Protein AF-A0A959YWY7-F1 (afdb_monomer_lite)

pLDDT: mean 93.97, std 5.39, range [67.06, 98.38]

Radius of gyration: 13.82 Å; chains: 1; bounding box: 28×29×38 Å

Foldseek 3Di:
DDDPVVVVVLVVQQVVLVVVCVVVVQFPDKDADPDPDPGGIDTDGDDDDPVVVVVSQCVRSCVVVVNDDDDDDDDDDDPPDDDD

Secondary structure (DSSP, 8-state):
---HHHHHHHHHHHHHHHHHHHHTTSEEEEEE-SSSSS--EEEEE--S-HHHHHHHHHHSHHHHTTS---------PPTT----

Structure (mmCIF, N/CA/C/O backbone):
data_AF-A0A959YWY7-F1
#
_entry.id   AF-A0A959YWY7-F1
#
loop_
_atom_site.group_PDB
_atom_site.id
_atom_site.type_symbol
_atom_site.label_atom_id
_atom_site.label_alt_id
_atom_site.label_comp_id
_atom_site.label_asym_id
_atom_site.label_entity_id
_atom_site.label_seq_id
_atom_site.pdbx_PDB_ins_code
_atom_site.Cartn_x
_atom_site.Cartn_y
_atom_site.Cartn_z
_atom_site.occupancy
_atom_site.B_iso_or_equiv
_atom_site.auth_seq_id
_atom_site.auth_comp_id
_atom_site.auth_asym_id
_atom_site.auth_atom_id
_atom_site.pdbx_PDB_model_num
ATOM 1 N N . ARG A 1 1 ? -16.636 8.564 15.250 1.00 67.06 1 ARG A N 1
ATOM 2 C CA . ARG A 1 1 ? -15.578 9.503 14.795 1.00 67.06 1 ARG A CA 1
ATOM 3 C C . ARG A 1 1 ? -14.401 9.287 15.736 1.00 67.06 1 ARG A C 1
ATOM 5 O O . ARG A 1 1 ? -14.661 9.263 16.928 1.00 67.06 1 ARG A O 1
ATOM 12 N N . LEU A 1 2 ? -13.199 8.989 15.233 1.00 77.75 2 LEU A N 1
ATOM 13 C CA . LEU A 1 2 ? -12.014 8.869 16.096 1.00 77.75 2 LEU A CA 1
ATOM 14 C C . LEU A 1 2 ? -11.576 10.276 16.518 1.00 77.75 2 LEU A C 1
ATOM 16 O O . LEU A 1 2 ? -11.813 11.231 15.771 1.00 77.75 2 LEU A O 1
ATOM 20 N N . ASP A 1 3 ? -10.971 10.409 17.693 1.00 90.88 3 ASP A N 1
ATOM 21 C CA . ASP A 1 3 ? -10.277 11.640 18.064 1.00 90.88 3 ASP A CA 1
ATOM 22 C C . ASP A 1 3 ? -8.994 11.816 17.224 1.00 90.88 3 ASP A C 1
ATOM 24 O O . ASP A 1 3 ? -8.563 10.911 16.495 1.00 90.88 3 ASP A O 1
ATOM 28 N N . SER A 1 4 ? -8.412 13.014 17.268 1.00 84.12 4 SER A N 1
ATOM 29 C CA . SER A 1 4 ? -7.250 13.370 16.448 1.00 84.12 4 SER A CA 1
ATOM 30 C C . SER A 1 4 ? -5.997 12.575 16.812 1.00 84.12 4 SER A C 1
ATOM 32 O O . SER A 1 4 ? -5.261 12.188 15.906 1.00 84.12 4 SER A O 1
ATOM 34 N N . ALA A 1 5 ? -5.775 12.287 18.097 1.00 87.12 5 ALA A N 1
ATOM 35 C CA . ALA A 1 5 ? -4.614 11.531 18.555 1.00 87.12 5 ALA A CA 1
ATOM 36 C C . ALA A 1 5 ? -4.700 10.078 18.077 1.00 87.12 5 ALA A C 1
ATOM 38 O O . ALA A 1 5 ? -3.777 9.584 17.431 1.00 87.12 5 ALA A O 1
ATOM 39 N N . THR A 1 6 ? -5.853 9.435 18.270 1.00 87.81 6 THR A N 1
ATOM 40 C CA . THR A 1 6 ? -6.102 8.083 17.762 1.00 87.81 6 THR A CA 1
ATOM 41 C C . THR A 1 6 ? -5.981 8.031 16.239 1.00 87.81 6 THR A C 1
ATOM 43 O O . THR A 1 6 ? -5.404 7.091 15.698 1.00 87.81 6 THR A O 1
ATOM 46 N N . SER A 1 7 ? -6.480 9.045 15.525 1.00 89.25 7 SER A N 1
ATOM 47 C CA . SER A 1 7 ? -6.370 9.093 14.060 1.00 89.25 7 SER A CA 1
ATOM 48 C C . SER A 1 7 ? -4.917 9.204 13.592 1.00 89.25 7 SER A C 1
ATOM 50 O O . SER A 1 7 ? -4.537 8.519 12.647 1.00 89.25 7 SER A O 1
ATOM 52 N N . ALA A 1 8 ? -4.094 10.008 14.271 1.00 92.94 8 ALA A N 1
ATOM 53 C CA . ALA A 1 8 ? -2.672 10.137 13.966 1.00 92.94 8 ALA A CA 1
ATOM 54 C C . ALA A 1 8 ? -1.910 8.827 14.223 1.00 92.94 8 ALA A C 1
ATOM 56 O O . ALA A 1 8 ? -1.124 8.402 13.380 1.00 92.94 8 ALA A O 1
ATOM 57 N N . THR A 1 9 ? -2.191 8.137 15.333 1.00 95.44 9 THR A N 1
ATOM 58 C CA . THR A 1 9 ? -1.579 6.831 15.628 1.00 95.44 9 THR A CA 1
ATOM 59 C C . THR A 1 9 ? -1.933 5.782 14.574 1.00 95.44 9 THR A C 1
ATOM 61 O O . THR A 1 9 ? -1.058 5.053 14.113 1.00 95.44 9 THR A O 1
ATOM 64 N N . VAL A 1 10 ? -3.202 5.707 14.159 1.00 95.56 10 VAL A N 1
ATOM 65 C CA . VAL A 1 10 ? -3.624 4.753 13.119 1.00 95.56 10 VAL A CA 1
ATOM 66 C C . VAL A 1 10 ? -3.016 5.121 11.763 1.00 95.56 10 VAL A C 1
ATOM 68 O O . VAL A 1 10 ? -2.600 4.228 11.030 1.00 95.56 10 VAL A O 1
ATOM 71 N N . GLN A 1 11 ? -2.901 6.416 11.455 1.00 95.44 11 GLN A N 1
ATOM 72 C CA . GLN A 1 11 ? -2.229 6.881 10.243 1.00 95.44 11 GLN A CA 1
ATOM 73 C C . GLN A 1 11 ? -0.752 6.489 10.222 1.00 95.44 11 GLN A C 1
ATOM 75 O O . GLN A 1 11 ? -0.276 6.028 9.190 1.00 95.44 11 GLN A O 1
ATOM 80 N 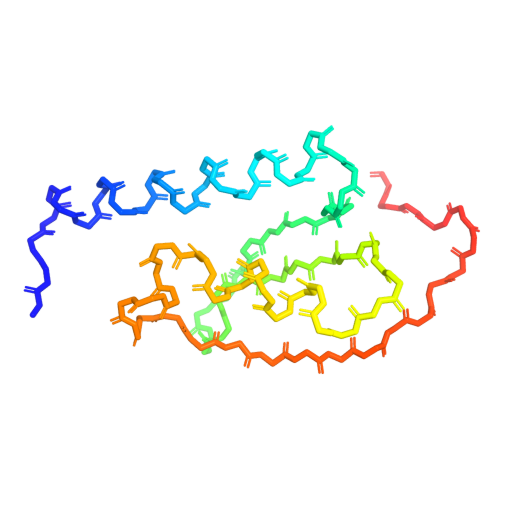N . GLN A 1 12 ? -0.039 6.635 11.339 1.00 97.56 12 GLN A N 1
ATOM 81 C CA . GLN A 1 12 ? 1.357 6.212 11.418 1.00 97.56 12 GLN A CA 1
ATOM 82 C C . GLN A 1 12 ? 1.480 4.701 11.204 1.00 97.56 12 GLN A C 1
ATOM 84 O O . GLN A 1 12 ? 2.250 4.271 10.356 1.00 97.56 12 GLN A O 1
ATOM 89 N N . ALA A 1 13 ? 0.642 3.904 11.871 1.00 97.94 13 ALA A N 1
ATOM 90 C CA . ALA A 1 13 ? 0.650 2.452 11.705 1.00 97.94 13 ALA A CA 1
ATOM 91 C C . ALA A 1 13 ? 0.346 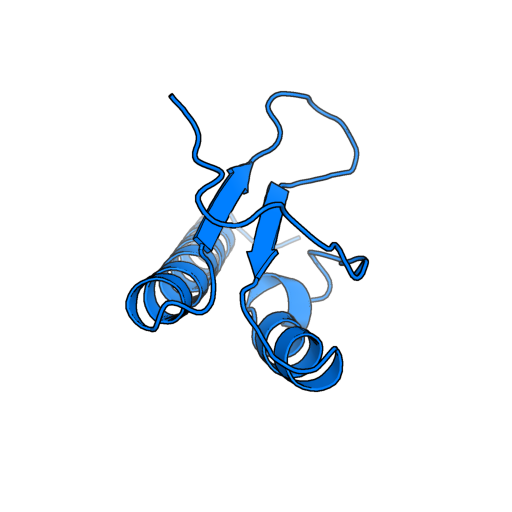2.007 10.259 1.00 97.94 13 ALA A C 1
ATOM 93 O O . ALA A 1 13 ? 0.876 0.999 9.801 1.00 97.94 13 ALA A O 1
ATOM 94 N N . HIS A 1 14 ? -0.504 2.742 9.537 1.00 97.44 14 HIS A N 1
ATOM 95 C CA . HIS A 1 14 ? -0.759 2.523 8.110 1.00 97.44 14 HIS A CA 1
ATOM 96 C C . HIS A 1 14 ? 0.482 2.803 7.249 1.00 97.44 14 HIS A C 1
ATOM 98 O O . HIS A 1 14 ? 0.814 2.013 6.370 1.00 97.44 14 HIS A O 1
ATOM 104 N N . LEU A 1 15 ? 1.195 3.899 7.521 1.00 97.56 15 LEU A N 1
ATOM 105 C CA . LEU A 1 15 ? 2.433 4.228 6.808 1.00 97.56 15 LEU A CA 1
ATOM 106 C C . LEU A 1 15 ? 3.544 3.214 7.109 1.00 97.56 15 LEU A C 1
ATOM 108 O O . LEU A 1 15 ? 4.210 2.760 6.184 1.00 97.56 15 LEU A O 1
ATOM 112 N N . ASP A 1 16 ? 3.694 2.802 8.370 1.00 98.38 16 ASP A N 1
ATOM 113 C CA . ASP A 1 16 ? 4.670 1.786 8.779 1.00 98.38 16 ASP A CA 1
ATOM 114 C C . ASP A 1 16 ? 4.368 0.436 8.109 1.00 98.38 16 ASP A C 1
ATOM 116 O O . ASP A 1 16 ? 5.266 -0.249 7.624 1.00 98.38 16 ASP A O 1
ATOM 120 N N . HIS A 1 17 ? 3.087 0.064 8.014 1.00 98.06 17 HIS A N 1
ATOM 121 C CA . HIS A 1 17 ? 2.648 -1.143 7.309 1.00 98.06 17 HIS A CA 1
ATOM 122 C C . HIS A 1 17 ? 3.030 -1.127 5.823 1.00 98.06 17 HIS A C 1
ATOM 124 O O . HIS A 1 17 ? 3.519 -2.138 5.312 1.00 98.06 17 HIS A O 1
ATOM 130 N N . GLN A 1 18 ? 2.858 0.004 5.134 1.00 98.31 18 GLN A N 1
ATOM 131 C CA . GLN A 1 18 ? 3.294 0.162 3.741 1.00 98.31 18 GLN A CA 1
ATOM 132 C C . GLN A 1 18 ? 4.818 0.162 3.613 1.00 98.31 18 GLN A C 1
ATOM 134 O O . GLN A 1 18 ? 5.348 -0.489 2.713 1.00 98.31 18 GLN A O 1
ATOM 139 N N . ALA A 1 19 ? 5.526 0.828 4.528 1.00 97.94 19 ALA A N 1
ATOM 140 C CA . ALA A 1 19 ? 6.985 0.868 4.540 1.00 97.94 19 ALA A CA 1
ATOM 141 C C . ALA A 1 19 ? 7.584 -0.542 4.650 1.00 97.94 19 ALA A C 1
ATOM 143 O O . ALA A 1 19 ? 8.413 -0.915 3.825 1.00 97.94 19 ALA A O 1
ATOM 144 N N . MET A 1 20 ? 7.079 -1.375 5.566 1.00 98.06 20 MET A N 1
ATOM 145 C CA . MET A 1 20 ? 7.529 -2.768 5.707 1.00 98.06 20 MET A CA 1
ATOM 146 C C . MET A 1 20 ? 7.310 -3.605 4.436 1.00 98.06 20 MET A C 1
ATOM 148 O O . MET A 1 20 ? 8.075 -4.525 4.150 1.00 98.06 20 MET A O 1
ATOM 152 N N . GLN A 1 21 ? 6.250 -3.335 3.671 1.00 97.94 21 GLN A N 1
ATOM 153 C CA . GLN A 1 21 ? 5.999 -4.022 2.400 1.00 97.94 21 GLN A CA 1
ATOM 154 C C . GLN A 1 21 ? 6.913 -3.509 1.284 1.00 97.94 21 GLN A C 1
ATOM 156 O O . GLN A 1 21 ? 7.399 -4.310 0.487 1.00 97.94 21 GLN A O 1
ATOM 161 N N . ALA A 1 22 ? 7.176 -2.202 1.246 1.00 97.56 22 ALA A N 1
ATOM 162 C CA . ALA A 1 22 ? 8.125 -1.603 0.314 1.00 97.56 22 ALA A CA 1
ATOM 163 C C . ALA A 1 22 ? 9.557 -2.112 0.561 1.00 97.56 22 ALA A C 1
ATOM 165 O O . ALA A 1 22 ? 10.240 -2.492 -0.386 1.00 97.56 22 ALA A O 1
ATOM 166 N N . GLU A 1 23 ? 9.985 -2.231 1.822 1.00 97.81 23 GLU A N 1
ATOM 167 C CA . GLU A 1 23 ? 11.281 -2.826 2.199 1.00 97.81 23 GLU A CA 1
ATOM 168 C C . GLU A 1 23 ? 11.427 -4.278 1.726 1.00 97.81 23 GLU A C 1
ATOM 170 O O . GLU A 1 23 ? 12.523 -4.726 1.390 1.00 97.81 23 GLU A O 1
ATOM 175 N N . ARG A 1 24 ? 10.314 -5.015 1.663 1.00 96.62 24 ARG A N 1
ATOM 176 C CA . ARG A 1 24 ? 10.255 -6.388 1.142 1.00 96.62 24 ARG A CA 1
ATOM 177 C C . ARG A 1 24 ? 10.161 -6.456 -0.387 1.00 96.62 24 ARG A C 1
ATOM 179 O O . ARG A 1 24 ? 10.088 -7.557 -0.920 1.00 96.62 24 ARG A O 1
ATOM 186 N N . GLY A 1 25 ? 10.133 -5.316 -1.078 1.00 94.81 25 GLY A N 1
ATOM 187 C CA . GLY A 1 25 ? 9.979 -5.230 -2.532 1.00 94.81 25 GLY A CA 1
ATOM 188 C C . GLY A 1 25 ? 8.559 -5.490 -3.041 1.00 94.81 25 GLY A C 1
ATOM 189 O O . GLY A 1 25 ? 8.360 -5.554 -4.245 1.00 94.81 25 GLY A O 1
ATOM 190 N N . LEU A 1 26 ? 7.571 -5.624 -2.150 1.00 96.19 26 LEU A N 1
ATOM 191 C CA . LEU A 1 26 ? 6.193 -5.952 -2.529 1.00 96.19 26 LEU A CA 1
ATOM 192 C C . LEU A 1 26 ? 5.441 -4.739 -3.065 1.00 96.19 26 LEU A C 1
ATOM 194 O O . LEU A 1 26 ? 4.632 -4.878 -3.970 1.00 96.19 26 LEU A O 1
ATOM 198 N N . ILE A 1 27 ? 5.679 -3.557 -2.495 1.00 97.44 27 ILE A N 1
ATOM 199 C CA . ILE A 1 27 ? 5.162 -2.290 -3.017 1.00 97.44 27 ILE A CA 1
ATOM 200 C C . ILE A 1 27 ? 6.298 -1.617 -3.774 1.00 97.44 27 ILE A C 1
ATOM 202 O O . ILE A 1 27 ? 7.278 -1.186 -3.168 1.00 97.44 27 ILE A O 1
ATOM 206 N N . VAL A 1 28 ? 6.149 -1.496 -5.091 1.00 94.00 28 VAL A N 1
ATOM 207 C CA . VAL A 1 28 ? 7.166 -0.881 -5.959 1.00 94.00 28 VAL A CA 1
ATOM 208 C C . VAL A 1 28 ? 6.924 0.613 -6.175 1.00 94.00 28 VAL A C 1
ATOM 210 O O . VAL A 1 28 ? 7.859 1.357 -6.457 1.00 94.00 28 VAL A O 1
ATOM 213 N N . MET A 1 29 ? 5.679 1.071 -6.018 1.00 94.88 29 MET A N 1
ATOM 214 C CA . MET A 1 29 ? 5.306 2.488 -6.011 1.00 94.88 29 MET A CA 1
ATOM 215 C C . MET A 1 29 ? 4.113 2.700 -5.079 1.00 94.88 29 MET A C 1
ATOM 217 O O . MET A 1 29 ? 3.159 1.927 -5.111 1.00 94.88 29 MET A O 1
ATOM 221 N N . ALA A 1 30 ? 4.134 3.765 -4.282 1.00 96.19 30 ALA A N 1
ATOM 222 C CA . ALA A 1 30 ? 2.994 4.174 -3.469 1.00 96.19 30 ALA A CA 1
ATOM 223 C C . ALA A 1 30 ? 2.921 5.694 -3.352 1.00 96.19 30 ALA A C 1
ATOM 225 O O . ALA A 1 30 ? 3.948 6.372 -3.280 1.00 96.19 30 ALA A O 1
ATOM 226 N N . GLY A 1 31 ? 1.705 6.232 -3.304 1.00 95.31 31 GLY A N 1
ATOM 227 C CA . GLY A 1 31 ? 1.510 7.654 -3.057 1.00 95.31 31 GLY A CA 1
ATOM 228 C C . GLY A 1 31 ? 0.044 8.068 -2.962 1.00 95.31 31 GLY A C 1
ATOM 229 O O . GLY A 1 31 ? -0.839 7.360 -3.454 1.00 95.31 31 GLY A O 1
ATOM 230 N N . PRO A 1 32 ? -0.235 9.217 -2.324 1.00 96.06 32 PRO A N 1
ATOM 231 C CA . PRO A 1 32 ? -1.572 9.785 -2.291 1.00 96.06 32 PRO A CA 1
ATOM 232 C C . PRO A 1 32 ? -1.955 10.368 -3.656 1.00 96.06 32 PRO A C 1
ATOM 234 O O . PRO A 1 32 ? -1.105 10.868 -4.394 1.00 96.06 32 PRO A O 1
ATOM 237 N N . PHE A 1 33 ? -3.251 10.372 -3.964 1.00 96.62 33 PHE A N 1
ATOM 238 C CA . PHE A 1 33 ? -3.757 11.208 -5.051 1.00 96.62 33 PHE A CA 1
ATOM 239 C C . PHE A 1 33 ? -3.690 12.684 -4.639 1.00 96.62 33 PHE A C 1
ATOM 241 O O . PHE A 1 33 ? -3.903 13.027 -3.477 1.00 96.62 33 PHE A O 1
ATOM 248 N N . GLY A 1 34 ? -3.362 13.559 -5.593 1.00 95.31 34 GLY A N 1
ATOM 249 C CA . GLY A 1 34 ? -3.198 14.998 -5.350 1.00 95.31 34 GLY A CA 1
ATOM 250 C C . GLY A 1 34 ? -4.503 15.798 -5.357 1.00 95.31 34 GLY A C 1
ATOM 251 O O . GLY A 1 34 ? -4.477 17.007 -5.134 1.00 95.31 34 GLY A O 1
ATOM 252 N N . ASP A 1 35 ? -5.630 15.148 -5.640 1.00 95.62 35 ASP A N 1
ATOM 253 C CA . ASP A 1 35 ? -6.950 15.764 -5.670 1.00 95.62 35 ASP A CA 1
ATOM 254 C C . ASP A 1 35 ? -7.799 15.380 -4.445 1.00 95.62 35 ASP A C 1
ATOM 256 O O . ASP A 1 35 ? -7.397 14.606 -3.576 1.00 95.62 35 ASP A O 1
ATOM 260 N N . ASN A 1 36 ? -8.991 15.973 -4.355 1.00 93.50 36 ASN A N 1
ATOM 261 C CA . ASN A 1 36 ? -9.960 15.702 -3.290 1.00 93.50 36 ASN A CA 1
ATOM 262 C C . ASN A 1 36 ? -11.029 14.687 -3.725 1.00 93.50 36 ASN A C 1
ATOM 264 O O . ASN A 1 36 ? -12.173 14.761 -3.267 1.00 93.50 36 ASN A O 1
ATOM 268 N N . GLY A 1 37 ? -10.688 13.780 -4.642 1.00 94.81 37 GLY A N 1
ATOM 269 C CA . GLY A 1 37 ? -11.567 12.701 -5.062 1.00 94.81 37 GLY A CA 1
ATOM 270 C C . GLY A 1 37 ? -11.800 11.654 -3.968 1.00 94.81 37 GLY A C 1
ATOM 271 O O . GLY A 1 37 ? -11.320 11.745 -2.835 1.00 94.81 37 GLY A O 1
ATOM 272 N N . ASN A 1 38 ? -12.551 10.612 -4.331 1.00 95.12 38 ASN A N 1
ATOM 273 C CA . ASN A 1 38 ? -12.832 9.492 -3.428 1.00 95.12 38 ASN A CA 1
ATOM 274 C C . ASN A 1 38 ? -11.591 8.625 -3.168 1.00 95.12 38 ASN A C 1
ATOM 276 O O . ASN A 1 38 ? -11.488 7.980 -2.124 1.00 95.12 38 ASN A O 1
ATOM 280 N N . TRP A 1 39 ? -10.648 8.609 -4.110 1.00 96.00 39 TRP A N 1
ATOM 281 C CA . TRP A 1 39 ? -9.433 7.819 -4.011 1.00 96.00 39 TRP A CA 1
ATOM 282 C C . TRP A 1 39 ? -8.417 8.473 -3.083 1.00 96.00 39 TRP A C 1
ATOM 284 O O . TRP A 1 39 ? -8.129 9.661 -3.180 1.00 96.00 39 TRP A O 1
ATOM 294 N N . ARG A 1 40 ? -7.860 7.682 -2.162 1.00 94.75 40 ARG A N 1
ATOM 295 C CA . ARG A 1 40 ? -6.923 8.182 -1.144 1.00 94.75 40 ARG A CA 1
ATOM 296 C C . ARG A 1 40 ? -5.460 8.001 -1.526 1.00 94.75 40 ARG A C 1
ATOM 298 O O . ARG A 1 40 ? -4.634 8.816 -1.130 1.00 94.75 40 ARG A O 1
ATOM 305 N N . GLY A 1 41 ? -5.154 6.978 -2.311 1.00 96.00 41 GLY A N 1
ATOM 306 C CA . GLY A 1 41 ? -3.822 6.728 -2.839 1.00 96.00 41 GLY A CA 1
ATOM 307 C C . GLY A 1 41 ? -3.812 5.554 -3.804 1.00 96.00 41 GLY A C 1
ATOM 308 O O . GLY A 1 41 ? -4.803 4.830 -3.920 1.00 96.00 41 GLY A O 1
ATOM 309 N N . LEU A 1 42 ? -2.684 5.395 -4.483 1.00 96.88 42 LEU A N 1
ATOM 310 C CA . LEU A 1 42 ? -2.382 4.279 -5.366 1.00 96.88 42 LEU A CA 1
ATOM 311 C C . LEU A 1 42 ? -1.200 3.512 -4.782 1.00 96.88 42 LEU A C 1
ATOM 313 O O . LEU A 1 42 ? -0.197 4.116 -4.399 1.00 96.88 42 LEU A O 1
ATOM 317 N N . LEU A 1 43 ? -1.324 2.190 -4.734 1.00 97.50 43 LEU A N 1
ATOM 318 C CA . LEU A 1 43 ? -0.234 1.274 -4.428 1.00 97.50 43 LEU A CA 1
ATOM 319 C C . LEU A 1 43 ? -0.068 0.356 -5.635 1.00 97.50 43 LEU A C 1
ATOM 321 O O . LEU A 1 43 ? -1.040 -0.254 -6.082 1.00 97.50 43 LEU A O 1
ATOM 325 N N . LEU A 1 44 ? 1.153 0.258 -6.150 1.00 96.06 44 LEU A N 1
ATOM 326 C CA . LEU A 1 44 ? 1.514 -0.734 -7.148 1.00 96.06 44 LEU A CA 1
ATOM 327 C C . LEU A 1 44 ? 2.260 -1.874 -6.461 1.00 96.06 44 LEU A C 1
ATOM 329 O O . LEU A 1 44 ? 3.351 -1.670 -5.924 1.00 96.06 44 LEU A O 1
ATOM 333 N N . TYR A 1 45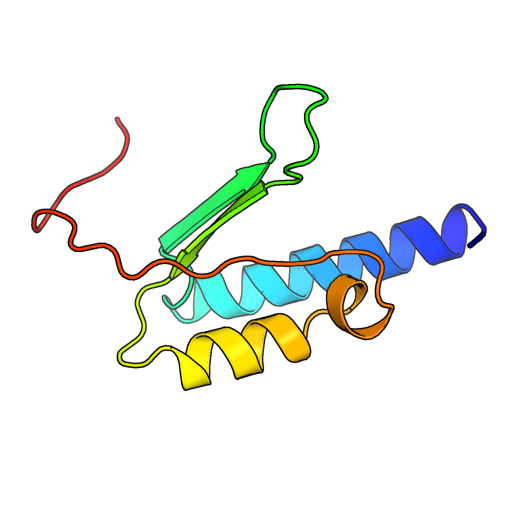 ? 1.649 -3.054 -6.504 1.00 96.25 45 TYR A N 1
ATOM 334 C CA . TYR A 1 45 ? 2.202 -4.277 -5.947 1.00 96.25 45 TYR A CA 1
ATOM 335 C C . TYR A 1 45 ? 2.937 -5.101 -7.006 1.00 96.25 45 TYR A C 1
ATOM 337 O O . TYR A 1 45 ? 2.440 -5.247 -8.122 1.00 96.25 45 TYR A O 1
ATOM 345 N N . ASP A 1 46 ? 4.077 -5.665 -6.620 1.00 93.88 46 ASP A N 1
ATOM 346 C CA . ASP A 1 46 ? 4.763 -6.757 -7.312 1.00 93.88 46 ASP A CA 1
ATOM 347 C C . ASP A 1 46 ? 4.522 -8.047 -6.510 1.00 93.88 46 ASP A C 1
ATOM 349 O O . ASP A 1 46 ? 5.173 -8.315 -5.499 1.00 93.88 46 ASP A O 1
ATOM 353 N N . CYS A 1 47 ? 3.459 -8.767 -6.870 1.00 91.56 47 CYS A N 1
ATOM 354 C CA . CYS A 1 47 ? 2.994 -9.990 -6.212 1.00 91.56 47 CYS A CA 1
ATOM 355 C C . CYS A 1 47 ? 2.470 -10.968 -7.268 1.00 91.56 47 CYS A C 1
ATOM 357 O O . CYS A 1 47 ? 1.963 -10.546 -8.311 1.00 91.56 47 C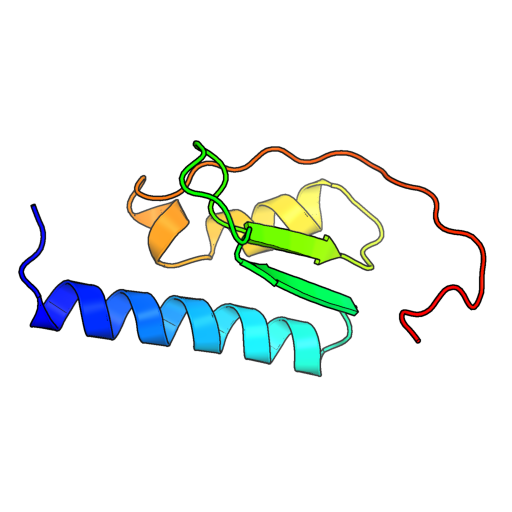YS A O 1
ATOM 359 N N . ASP A 1 48 ? 2.526 -12.264 -6.966 1.00 90.75 48 ASP A N 1
ATOM 360 C CA . ASP A 1 48 ? 2.135 -13.312 -7.910 1.00 90.75 48 ASP A CA 1
ATOM 361 C C . ASP A 1 48 ? 0.61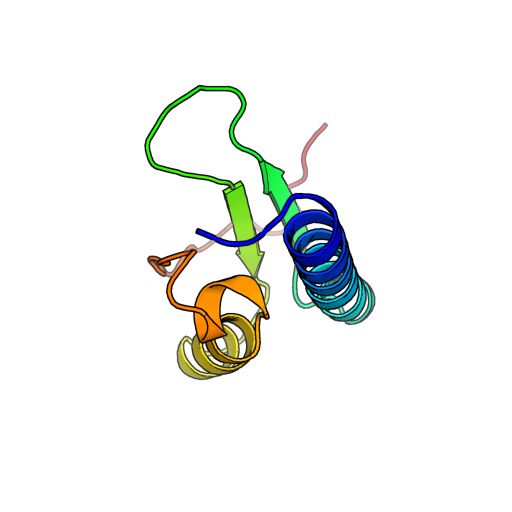1 -13.452 -8.015 1.00 90.75 48 ASP A C 1
ATOM 363 O O . ASP A 1 48 ? 0.076 -13.782 -9.079 1.00 90.75 48 ASP A O 1
ATOM 367 N N . THR A 1 49 ? -0.107 -13.211 -6.912 1.00 94.56 49 THR A N 1
ATOM 368 C CA . THR A 1 49 ? -1.551 -13.467 -6.832 1.00 94.56 49 THR A CA 1
ATOM 369 C C . THR A 1 49 ? -2.343 -12.310 -6.234 1.00 94.56 49 THR A C 1
ATOM 371 O O . THR A 1 49 ? -1.859 -11.514 -5.426 1.00 94.56 49 THR A O 1
ATOM 374 N N . ARG A 1 50 ? -3.627 -12.235 -6.600 1.00 95.56 50 ARG A N 1
ATOM 375 C CA . ARG A 1 50 ? -4.568 -11.267 -6.023 1.00 95.56 50 ARG A CA 1
ATOM 376 C C . ARG A 1 50 ? -4.754 -11.505 -4.525 1.00 95.56 50 ARG A C 1
ATOM 378 O O . ARG A 1 50 ? -4.918 -10.553 -3.768 1.00 95.56 50 ARG A O 1
ATOM 385 N N . GLU A 1 51 ? -4.754 -12.763 -4.109 1.00 96.94 51 GLU A N 1
ATOM 386 C CA . GLU A 1 51 ? -5.017 -13.204 -2.742 1.00 96.94 51 GLU A CA 1
ATOM 387 C C . GLU A 1 51 ? -3.940 -12.714 -1.765 1.00 96.94 51 GLU A C 1
ATOM 389 O O . GLU A 1 51 ? -4.271 -12.299 -0.655 1.00 96.94 51 GLU A O 1
ATOM 394 N N . GLU A 1 52 ? -2.673 -12.674 -2.185 1.00 95.88 52 GLU A N 1
ATOM 395 C CA . GLU A 1 52 ? -1.587 -12.087 -1.389 1.00 95.88 52 GLU A CA 1
ATOM 396 C C . GLU A 1 52 ? -1.817 -10.596 -1.139 1.00 95.88 52 GLU A C 1
ATOM 398 O O . GLU A 1 52 ? -1.750 -10.137 0.004 1.00 95.88 52 GLU A O 1
ATOM 403 N N . VAL A 1 53 ? -2.163 -9.850 -2.193 1.00 97.38 53 VAL A N 1
ATOM 404 C CA . VAL A 1 53 ? -2.470 -8.416 -2.095 1.00 97.38 53 VAL A CA 1
ATOM 405 C C . VAL A 1 53 ? -3.677 -8.184 -1.187 1.00 97.38 53 VAL A C 1
ATOM 407 O O . VAL A 1 53 ? -3.629 -7.306 -0.326 1.00 97.38 53 VAL A O 1
ATOM 410 N N . VAL A 1 54 ? -4.734 -8.996 -1.310 1.00 98.06 54 VAL A N 1
ATOM 411 C CA . VAL A 1 54 ? -5.891 -8.948 -0.399 1.00 98.06 54 VAL A CA 1
ATOM 412 C C . VAL A 1 54 ? -5.448 -9.166 1.046 1.00 98.06 54 VAL A C 1
ATOM 414 O O . VAL A 1 54 ? -5.812 -8.368 1.903 1.00 98.06 54 VAL A O 1
ATOM 417 N N . GLY A 1 55 ? -4.616 -10.173 1.325 1.00 97.88 55 GLY A N 1
ATOM 418 C CA . GLY A 1 55 ? -4.108 -10.432 2.674 1.00 97.88 55 GLY A CA 1
ATOM 419 C C . GLY A 1 55 ? -3.334 -9.246 3.260 1.00 97.88 55 GLY A C 1
ATOM 420 O O . GLY A 1 55 ? -3.525 -8.889 4.428 1.00 97.88 55 GLY A O 1
ATOM 421 N N . TYR A 1 56 ? -2.506 -8.581 2.451 1.00 97.75 56 TYR A N 1
ATOM 422 C CA . TYR A 1 56 ? -1.814 -7.368 2.879 1.00 97.75 56 TYR A CA 1
ATOM 423 C C . TYR A 1 56 ? -2.778 -6.207 3.135 1.00 97.75 56 TYR A C 1
ATOM 425 O O . TYR A 1 56 ? -2.704 -5.591 4.201 1.00 97.75 56 TYR A O 1
ATOM 433 N N . LEU A 1 57 ? -3.717 -5.946 2.227 1.00 97.88 57 LEU A N 1
ATOM 434 C CA . LEU A 1 57 ? -4.703 -4.873 2.375 1.00 97.88 57 LEU A CA 1
ATOM 435 C C . LEU A 1 57 ? -5.632 -5.111 3.570 1.00 97.88 57 LEU A C 1
ATOM 437 O O . LEU A 1 57 ? -5.862 -4.202 4.356 1.00 97.88 57 LEU A O 1
ATOM 441 N N . GLU A 1 58 ? -6.114 -6.332 3.785 1.00 97.88 58 GLU A N 1
ATOM 442 C CA . GLU A 1 58 ? -6.939 -6.681 4.948 1.00 97.88 58 GLU A CA 1
ATOM 443 C C . GLU A 1 58 ? -6.160 -6.634 6.265 1.00 97.88 58 GLU A C 1
ATOM 445 O O . GLU A 1 58 ? -6.757 -6.555 7.341 1.00 97.88 58 GLU A O 1
ATOM 450 N N . SER A 1 59 ? -4.825 -6.653 6.213 1.00 97.38 59 SER A N 1
ATOM 451 C CA . SER A 1 59 ? -3.985 -6.472 7.394 1.00 97.38 59 SER A CA 1
ATOM 452 C C . SER A 1 59 ? -3.769 -5.000 7.782 1.00 97.38 59 SER A C 1
ATOM 454 O O . SER A 1 59 ? -3.401 -4.747 8.937 1.00 97.38 59 SER A O 1
ATOM 456 N N . ASP A 1 60 ? -4.073 -4.062 6.879 1.00 98.19 60 ASP A N 1
ATOM 457 C CA . ASP A 1 60 ? -3.890 -2.618 7.041 1.00 98.19 60 ASP A CA 1
ATOM 458 C C . ASP A 1 60 ? -4.768 -2.028 8.171 1.00 98.19 60 ASP A C 1
ATOM 460 O O . ASP A 1 60 ? -5.966 -2.331 8.259 1.00 98.19 60 ASP A O 1
ATOM 464 N N . PRO A 1 61 ? -4.227 -1.156 9.046 1.00 97.12 61 PRO A N 1
ATOM 465 C CA . PRO A 1 61 ? -4.975 -0.585 10.169 1.00 97.12 61 PRO A CA 1
ATOM 466 C C . PRO A 1 61 ? -6.230 0.210 9.787 1.00 97.12 61 PRO A C 1
ATOM 468 O O . PRO A 1 61 ? -7.212 0.194 10.539 1.00 97.12 61 PRO A O 1
ATOM 471 N N . TRP A 1 62 ? -6.225 0.916 8.657 1.00 96.75 62 TRP A N 1
ATOM 472 C CA . TRP A 1 62 ? -7.377 1.682 8.189 1.00 96.75 62 TRP A CA 1
ATOM 473 C C . TRP A 1 62 ? -8.411 0.813 7.482 1.00 96.75 62 TRP A C 1
ATOM 475 O O . TRP A 1 62 ? -9.613 1.031 7.683 1.00 96.75 62 TRP A O 1
ATOM 485 N N . VAL A 1 63 ? -7.967 -0.183 6.714 1.00 97.56 63 VAL A N 1
ATOM 486 C CA . VAL A 1 63 ? -8.862 -1.156 6.066 1.00 97.56 63 VAL A CA 1
ATOM 487 C C . VAL A 1 63 ? -9.572 -2.008 7.116 1.00 97.56 63 VAL A C 1
ATOM 489 O O . VAL A 1 63 ? -10.801 -2.071 7.112 1.00 97.56 63 VAL A O 1
ATOM 492 N N . LYS A 1 64 ? -8.851 -2.546 8.113 1.00 96.56 64 LYS A N 1
ATOM 493 C CA . LYS A 1 64 ? -9.443 -3.296 9.245 1.00 96.56 64 LYS A CA 1
ATOM 494 C C . LYS A 1 64 ? -10.529 -2.525 9.989 1.00 96.56 64 LYS A C 1
ATOM 496 O O . LYS A 1 64 ? -11.464 -3.110 10.526 1.00 96.56 64 LYS A O 1
ATOM 501 N N . ARG A 1 65 ? -10.398 -1.198 10.056 1.00 95.06 65 ARG A N 1
ATOM 502 C CA . ARG A 1 65 ? -11.363 -0.301 10.714 1.00 95.06 65 ARG A CA 1
ATOM 503 C C . ARG A 1 65 ? -12.510 0.130 9.793 1.00 95.06 65 ARG A C 1
ATOM 505 O O . ARG A 1 65 ? -13.331 0.947 10.216 1.00 95.06 65 ARG A O 1
ATOM 512 N N . GLY A 1 66 ? -12.545 -0.351 8.548 1.00 95.19 66 GLY A N 1
ATOM 513 C CA . GLY A 1 66 ? -13.533 0.020 7.533 1.00 95.19 66 GLY A CA 1
ATOM 514 C C . GLY A 1 66 ? -13.467 1.494 7.128 1.00 95.19 66 GLY A C 1
ATOM 515 O O . GLY A 1 66 ? -14.482 2.075 6.748 1.00 95.19 66 GLY A O 1
ATOM 516 N N . LYS A 1 67 ? -12.306 2.144 7.294 1.00 93.94 67 LYS A N 1
ATOM 517 C CA . LYS A 1 67 ? -12.104 3.561 6.942 1.00 93.94 67 LYS A CA 1
ATOM 518 C C . LYS A 1 67 ? -11.541 3.755 5.547 1.00 93.94 67 LYS A C 1
ATOM 520 O O . LYS A 1 67 ? -11.816 4.789 4.946 1.00 93.94 67 LYS A O 1
ATOM 525 N N . LEU A 1 68 ? -10.797 2.774 5.049 1.00 96.00 68 LEU A N 1
ATOM 526 C CA . LEU A 1 68 ? -10.399 2.689 3.653 1.00 96.00 68 LEU A CA 1
ATOM 527 C C . LEU A 1 68 ? -11.054 1.460 3.028 1.00 96.00 68 LEU A C 1
ATOM 529 O O . LEU A 1 68 ? -11.027 0.377 3.610 1.00 96.00 68 LEU A O 1
ATOM 533 N N . GLY A 1 69 ? -11.650 1.660 1.857 1.00 97.19 69 GLY A N 1
ATOM 534 C CA . GLY A 1 69 ? -11.944 0.588 0.914 1.00 97.19 69 GLY A CA 1
ATOM 535 C C . GLY A 1 69 ? -10.814 0.474 -0.106 1.00 97.19 69 GLY A C 1
ATOM 536 O O . GLY A 1 69 ? -9.957 1.357 -0.189 1.00 97.19 69 GLY A O 1
ATOM 537 N N . TYR A 1 70 ? -10.822 -0.602 -0.881 1.00 97.81 70 TYR A N 1
ATOM 538 C CA . TYR A 1 70 ? -9.838 -0.838 -1.928 1.00 97.81 70 TYR A CA 1
ATOM 539 C C . TYR A 1 70 ? -10.493 -1.480 -3.152 1.00 97.81 70 TYR A C 1
ATOM 541 O O . TYR A 1 70 ? -11.481 -2.205 -3.037 1.00 97.81 70 TYR A O 1
ATOM 549 N N . GLU A 1 71 ? -9.899 -1.243 -4.316 1.00 97.81 71 GLU A N 1
ATOM 550 C CA . GLU A 1 71 ? -10.155 -1.984 -5.550 1.00 97.81 71 GLU A CA 1
ATOM 551 C C . GLU A 1 71 ? -8.815 -2.512 -6.063 1.00 97.81 71 GLU A C 1
ATOM 553 O O . GLU A 1 71 ? -7.781 -1.863 -5.902 1.00 97.81 71 GLU A O 1
ATOM 558 N N . ILE A 1 72 ? -8.821 -3.717 -6.634 1.00 97.31 72 ILE A N 1
ATOM 559 C CA . ILE A 1 72 ? -7.609 -4.386 -7.116 1.00 97.31 72 ILE A CA 1
ATOM 560 C C . ILE A 1 72 ? -7.789 -4.670 -8.598 1.00 97.31 72 ILE A C 1
ATOM 562 O O . ILE A 1 72 ? -8.734 -5.363 -8.985 1.00 97.31 72 ILE A O 1
ATOM 566 N N . HIS A 1 73 ? -6.845 -4.191 -9.401 1.00 96.44 73 HIS A N 1
ATOM 567 C CA . HIS A 1 73 ? -6.783 -4.456 -10.830 1.00 96.44 73 HIS A CA 1
ATOM 568 C C . HIS A 1 73 ? -5.447 -5.120 -11.169 1.00 96.44 73 HIS A C 1
ATOM 570 O O . HIS A 1 73 ? -4.405 -4.565 -10.818 1.00 96.44 73 HIS A O 1
ATOM 576 N N . PRO A 1 74 ? -5.445 -6.277 -11.856 1.00 93.75 74 PRO A N 1
ATOM 577 C CA . PRO A 1 74 ? -4.213 -6.811 -12.416 1.00 93.75 74 PRO A CA 1
ATOM 578 C C . PRO A 1 74 ? -3.699 -5.852 -13.493 1.00 93.75 74 PRO A C 1
ATOM 580 O O . PRO A 1 74 ? -4.463 -5.382 -14.340 1.00 93.75 74 PRO A O 1
ATOM 583 N N . TRP A 1 75 ? -2.403 -5.563 -13.458 1.00 91.94 75 TRP A N 1
ATOM 584 C CA . TRP A 1 75 ? -1.756 -4.673 -14.411 1.00 91.94 75 TRP A CA 1
ATOM 585 C C . TRP A 1 75 ? -0.428 -5.266 -14.868 1.00 91.94 75 TRP A C 1
ATOM 587 O O . TRP A 1 75 ? 0.401 -5.653 -14.051 1.00 91.94 75 TRP A O 1
ATOM 597 N N . TRP A 1 76 ? -0.223 -5.313 -16.183 1.00 87.50 76 TRP A N 1
ATOM 598 C CA . TRP A 1 76 ? 1.037 -5.736 -16.786 1.00 87.50 76 TRP A CA 1
ATOM 599 C C . TRP A 1 76 ? 1.823 -4.501 -17.217 1.00 87.50 76 TRP A C 1
ATOM 601 O O . TRP A 1 76 ? 1.486 -3.850 -18.208 1.00 87.50 76 TRP A O 1
ATOM 611 N N . GLY A 1 77 ? 2.865 -4.177 -16.454 1.00 84.81 77 GLY A N 1
ATOM 612 C CA . GLY A 1 77 ? 3.831 -3.140 -16.806 1.00 84.81 77 GLY A CA 1
ATOM 613 C C . GLY A 1 77 ? 4.898 -3.662 -17.771 1.00 84.81 77 GLY A C 1
ATOM 614 O O . GLY A 1 77 ? 5.224 -4.848 -17.783 1.00 84.81 77 GLY A O 1
ATOM 615 N N . ALA A 1 78 ? 5.479 -2.774 -18.579 1.00 8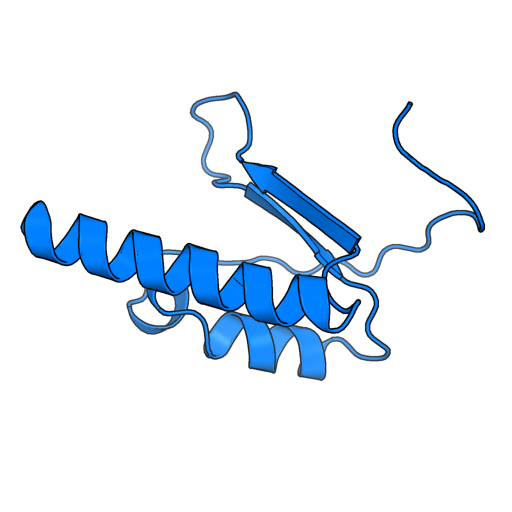7.94 78 ALA A N 1
ATOM 616 C CA . ALA A 1 78 ? 6.656 -3.121 -19.370 1.00 87.94 78 ALA A CA 1
ATOM 617 C C . ALA A 1 78 ? 7.896 -3.231 -18.468 1.00 87.94 78 ALA A C 1
ATOM 619 O O . ALA A 1 78 ? 8.103 -2.399 -17.577 1.00 87.94 78 ALA A O 1
ATOM 620 N N . VAL A 1 79 ? 8.746 -4.226 -18.732 1.00 82.44 79 VAL A N 1
ATOM 621 C CA . VAL A 1 79 ? 9.987 -4.454 -17.977 1.00 82.44 79 VAL A CA 1
ATOM 622 C C . VAL A 1 79 ? 10.858 -3.195 -18.003 1.00 82.44 79 VAL A C 1
ATOM 624 O O . VAL A 1 79 ? 11.090 -2.613 -19.060 1.00 82.44 79 VAL A O 1
ATOM 627 N N . GLY A 1 80 ? 11.343 -2.777 -16.831 1.00 83.50 80 GLY A N 1
ATOM 628 C CA . GLY A 1 80 ? 12.226 -1.614 -16.689 1.00 83.50 80 GLY A CA 1
ATOM 629 C C . GLY A 1 80 ? 11.527 -0.250 -16.681 1.00 83.50 80 GLY A C 1
ATOM 630 O O . GLY A 1 80 ? 12.213 0.772 -16.636 1.00 83.50 80 GLY A O 1
ATOM 631 N N . THR A 1 81 ? 10.190 -0.205 -16.701 1.00 85.31 81 THR A N 1
ATOM 632 C CA . THR A 1 81 ? 9.441 1.051 -16.536 1.00 85.31 81 THR A CA 1
ATOM 633 C C . THR A 1 81 ? 9.702 1.644 -15.155 1.00 85.31 81 THR A C 1
ATOM 635 O O . THR A 1 81 ? 9.536 0.970 -14.142 1.00 85.31 81 THR A O 1
ATOM 638 N N . ARG A 1 82 ? 10.083 2.922 -15.115 1.00 86.94 82 ARG A N 1
ATOM 639 C CA . ARG A 1 82 ? 10.285 3.692 -13.885 1.00 86.94 82 ARG A CA 1
ATOM 640 C C . ARG A 1 82 ? 9.834 5.130 -14.090 1.00 86.94 82 ARG A C 1
ATOM 642 O O . ARG A 1 82 ? 9.857 5.628 -15.217 1.00 86.94 82 ARG A O 1
ATOM 649 N N . LEU A 1 83 ? 9.436 5.781 -13.001 1.00 84.94 83 LEU A N 1
ATOM 650 C CA . LEU A 1 83 ? 9.262 7.229 -12.997 1.00 84.94 83 LEU A CA 1
ATOM 651 C C . LEU A 1 83 ? 10.616 7.910 -13.303 1.00 84.94 83 LEU A C 1
ATOM 653 O O . LEU A 1 83 ? 11.657 7.309 -13.011 1.00 84.94 83 LEU A O 1
ATOM 657 N N . PRO A 1 84 ? 10.606 9.101 -13.931 1.00 84.25 84 PRO A N 1
ATOM 658 C CA . PRO A 1 84 ? 11.815 9.888 -14.172 1.00 84.25 84 PRO A CA 1
ATOM 659 C C . PRO A 1 84 ? 12.635 10.162 -12.908 1.00 84.25 84 PRO A C 1
ATOM 661 O O . PRO A 1 84 ? 12.019 10.354 -11.835 1.00 84.25 84 PRO A O 1
#

Sequence (84 aa):
RLDSATSATVQQAHLDHQAMQAERGLIVMAGPFGDNGNWRGLLLYDCDTREEVVGYLESDPWVKRGKLGYEIHPWWGAVGTRLP